Protein AF-A0A833UIY3-F1 (afdb_monomer_lite)

pLDDT: mean 95.91, std 3.54, range [70.12, 98.75]

Structure (mmCIF, N/CA/C/O backbone):
data_AF-A0A833UIY3-F1
#
_entry.id   AF-A0A833UIY3-F1
#
loop_
_atom_site.group_PDB
_atom_site.id
_atom_site.type_symbol
_atom_site.label_atom_id
_atom_site.label_alt_id
_atom_site.label_comp_id
_atom_site.label_asym_id
_atom_site.label_entity_id
_atom_site.label_seq_id
_atom_site.pdbx_PDB_ins_code
_atom_site.Cartn_x
_atom_site.Cartn_y
_atom_site.Cartn_z
_atom_site.occupancy
_atom_site.B_iso_or_equiv
_atom_site.auth_seq_id
_atom_site.auth_comp_id
_atom_site.auth_asym_id
_atom_site.auth_atom_id
_atom_site.pdbx_PDB_model_num
ATOM 1 N N . MET A 1 1 ? -4.191 -11.561 7.025 1.00 91.06 1 MET A N 1
ATOM 2 C CA . MET A 1 1 ? -4.479 -10.530 6.004 1.00 91.06 1 MET A CA 1
ATOM 3 C C . MET A 1 1 ? -5.676 -10.946 5.156 1.00 91.06 1 MET A C 1
ATOM 5 O O . MET A 1 1 ? -5.845 -12.140 4.931 1.00 91.06 1 MET A O 1
ATOM 9 N N . LYS A 1 2 ? -6.509 -10.002 4.703 1.00 97.31 2 LYS A N 1
ATOM 10 C CA . LYS A 1 2 ? -7.604 -10.217 3.739 1.00 97.31 2 LYS A CA 1
ATOM 11 C C . LYS A 1 2 ? -7.572 -9.146 2.652 1.00 97.31 2 LYS A C 1
ATOM 13 O O . LYS A 1 2 ? -7.534 -7.961 2.983 1.00 97.31 2 LYS A O 1
ATOM 18 N N . LEU A 1 3 ? -7.659 -9.564 1.390 1.00 98.19 3 LEU A N 1
ATOM 19 C CA . LEU A 1 3 ? -7.772 -8.663 0.243 1.00 98.19 3 LEU A CA 1
ATOM 20 C C . LEU A 1 3 ? -9.037 -7.800 0.367 1.00 98.19 3 LEU A C 1
ATOM 22 O O . LEU A 1 3 ? -10.105 -8.311 0.710 1.00 98.19 3 LEU A O 1
ATOM 26 N N . GLN A 1 4 ? -8.899 -6.500 0.129 1.00 98.44 4 GLN A N 1
ATOM 27 C CA . GLN A 1 4 ? -9.978 -5.508 0.192 1.00 98.44 4 GLN A CA 1
ATOM 28 C C . GLN A 1 4 ? -10.255 -4.839 -1.151 1.00 98.44 4 GLN A C 1
ATOM 30 O O . GLN A 1 4 ? -11.378 -4.392 -1.387 1.00 98.44 4 GLN A O 1
ATOM 35 N N . TYR A 1 5 ? -9.231 -4.719 -1.991 1.00 98.69 5 TYR A N 1
ATOM 36 C CA . TYR A 1 5 ? -9.298 -4.073 -3.293 1.00 98.69 5 TYR A CA 1
ATOM 37 C C . TYR A 1 5 ? -8.147 -4.576 -4.161 1.00 98.69 5 TYR A C 1
ATOM 39 O O . TYR A 1 5 ? -7.042 -4.771 -3.655 1.00 98.69 5 TYR A O 1
ATOM 47 N N . GLU A 1 6 ? -8.395 -4.763 -5.451 1.00 98.56 6 GLU A N 1
ATOM 48 C CA . GLU A 1 6 ? -7.360 -5.096 -6.423 1.00 98.56 6 GLU A CA 1
ATOM 49 C C . GLU A 1 6 ? -7.636 -4.434 -7.772 1.00 98.56 6 GLU A C 1
ATOM 51 O O . GLU A 1 6 ? -8.788 -4.235 -8.168 1.00 98.56 6 GLU A O 1
ATOM 56 N N . ASN A 1 7 ? -6.557 -4.105 -8.472 1.00 98.38 7 ASN A N 1
ATOM 57 C CA . ASN A 1 7 ? -6.539 -3.802 -9.894 1.00 98.38 7 ASN A CA 1
ATOM 58 C C . ASN A 1 7 ? -5.162 -4.187 -10.470 1.00 98.38 7 ASN A C 1
ATOM 60 O O . ASN A 1 7 ? -4.365 -4.851 -9.814 1.00 98.38 7 ASN A O 1
ATOM 64 N N . VAL A 1 8 ? -4.874 -3.771 -11.704 1.00 97.75 8 VAL A N 1
ATOM 65 C CA . VAL A 1 8 ? -3.608 -4.102 -12.382 1.00 97.75 8 VAL A CA 1
ATOM 66 C C . VAL A 1 8 ? -2.362 -3.464 -11.749 1.00 97.75 8 VAL A C 1
ATOM 68 O O . VAL A 1 8 ? -1.258 -3.926 -12.011 1.00 97.75 8 VAL A O 1
ATOM 71 N N . TYR A 1 9 ? -2.520 -2.414 -10.941 1.00 98.25 9 TYR A N 1
ATOM 72 C CA . TYR A 1 9 ? -1.421 -1.677 -10.314 1.00 98.25 9 TYR A CA 1
ATOM 73 C C . TYR A 1 9 ? -1.242 -2.023 -8.839 1.00 98.25 9 TYR A C 1
ATOM 75 O O . TYR A 1 9 ? -0.117 -1.991 -8.354 1.00 98.25 9 TYR A O 1
ATOM 83 N N . VAL A 1 10 ? -2.318 -2.336 -8.113 1.00 98.50 10 VAL A N 1
ATOM 84 C CA . VAL A 1 10 ? -2.263 -2.546 -6.661 1.00 98.50 10 VAL A CA 1
ATOM 85 C C . VAL A 1 10 ? -3.151 -3.700 -6.199 1.00 98.50 10 VAL A C 1
ATOM 87 O O . VAL A 1 10 ? -4.267 -3.880 -6.685 1.00 98.50 10 VAL A O 1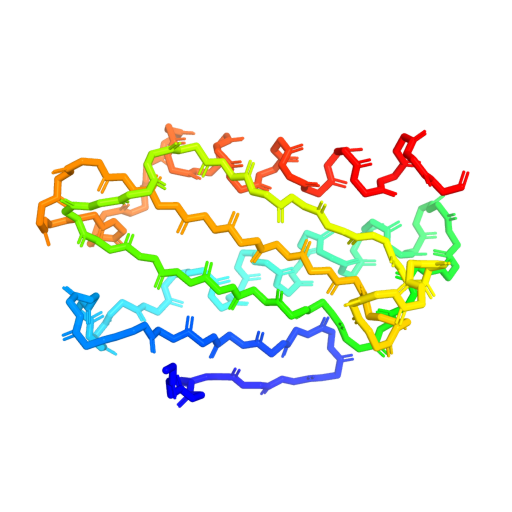
ATOM 90 N N . CYS A 1 11 ? -2.690 -4.412 -5.174 1.00 98.62 11 CYS A N 1
ATOM 91 C CA . CYS A 1 11 ? -3.477 -5.328 -4.354 1.00 98.62 11 CYS A CA 1
ATOM 92 C C . CYS A 1 11 ? -3.426 -4.840 -2.900 1.00 98.62 11 CYS A C 1
ATOM 94 O O . CYS A 1 11 ? -2.353 -4.778 -2.302 1.00 98.62 11 CYS A O 1
ATOM 96 N N . ILE A 1 12 ? -4.576 -4.488 -2.323 1.00 98.75 12 ILE A N 1
ATOM 97 C CA . ILE A 1 12 ? -4.672 -3.904 -0.979 1.00 98.75 12 ILE A CA 1
ATOM 98 C C . ILE A 1 12 ? -5.241 -4.921 0.004 1.00 98.75 12 ILE A C 1
ATOM 100 O O . ILE A 1 12 ? -6.357 -5.420 -0.163 1.00 98.75 12 ILE A O 1
ATOM 104 N N . TYR A 1 13 ? -4.494 -5.179 1.072 1.00 98.62 13 TYR A N 1
ATOM 105 C CA . TYR A 1 13 ? -4.805 -6.134 2.121 1.00 98.62 13 TYR A CA 1
ATOM 106 C C . TYR A 1 13 ? -4.895 -5.443 3.469 1.00 98.62 13 TYR A C 1
ATOM 108 O O . TYR A 1 13 ? -3.989 -4.725 3.879 1.00 98.62 13 TYR A O 1
ATOM 116 N N . PHE A 1 14 ? -5.954 -5.748 4.206 1.00 98.56 14 PHE A N 1
ATOM 117 C CA . PHE A 1 14 ? -6.114 -5.328 5.594 1.00 98.56 14 PHE A CA 1
ATOM 118 C C . PHE A 1 14 ? -5.965 -6.536 6.509 1.00 98.56 14 PHE A C 1
ATOM 120 O O . PHE A 1 14 ? -6.384 -7.652 6.170 1.00 98.56 14 PHE A O 1
ATOM 127 N N . ASP A 1 15 ? -5.359 -6.345 7.673 1.00 97.44 15 ASP A N 1
ATOM 128 C CA . ASP A 1 15 ? -5.516 -7.314 8.748 1.00 97.44 15 ASP A CA 1
ATOM 129 C C . ASP A 1 15 ? -6.900 -7.195 9.418 1.00 97.44 15 ASP A C 1
ATOM 131 O O . ASP A 1 15 ? -7.818 -6.561 8.895 1.00 97.44 15 ASP A O 1
ATOM 135 N N . SER A 1 16 ? -7.100 -7.898 10.534 1.00 97.69 16 SER A N 1
ATOM 136 C CA . SER A 1 16 ? -8.376 -7.882 11.255 1.00 97.69 16 SER A CA 1
ATOM 137 C C . SER A 1 16 ? -8.679 -6.567 11.969 1.00 97.69 16 SER A C 1
ATOM 139 O O . SER A 1 16 ? -9.841 -6.350 12.305 1.00 97.69 16 SER A O 1
ATOM 141 N N . ASP A 1 17 ? -7.665 -5.738 12.217 1.00 98.06 17 ASP A N 1
ATOM 142 C CA . ASP A 1 17 ? -7.756 -4.569 13.089 1.00 98.06 17 ASP A CA 1
ATOM 143 C C . ASP A 1 17 ? -8.025 -3.283 12.296 1.00 98.06 17 ASP A C 1
ATOM 145 O O . ASP A 1 17 ? -8.498 -2.301 12.864 1.00 98.06 17 ASP A O 1
ATOM 149 N N . VAL A 1 18 ? -7.791 -3.284 10.978 1.00 98.31 18 VAL A N 1
ATOM 150 C CA . VAL A 1 18 ? -8.131 -2.156 10.098 1.00 98.31 18 VAL A CA 1
ATOM 151 C C . VAL A 1 18 ? -9.629 -2.132 9.768 1.00 98.31 18 VAL A C 1
ATOM 153 O O . VAL A 1 18 ? -10.239 -3.141 9.394 1.00 98.31 18 VAL A O 1
ATOM 156 N N . ASN A 1 19 ? -10.227 -0.940 9.830 1.00 97.81 19 ASN A N 1
ATOM 157 C CA . ASN A 1 19 ? -11.606 -0.704 9.417 1.00 97.81 19 ASN A CA 1
ATOM 158 C C . ASN A 1 19 ? -11.795 -0.971 7.906 1.00 97.81 19 ASN A C 1
ATOM 160 O O . ASN A 1 19 ? -11.286 -0.251 7.051 1.00 97.81 19 ASN A O 1
ATOM 164 N N . LYS A 1 20 ? -12.595 -1.985 7.557 1.00 97.19 20 LYS A N 1
ATOM 165 C CA . LYS A 1 20 ? -12.830 -2.422 6.162 1.00 97.19 20 LYS A CA 1
ATOM 166 C C . LYS A 1 20 ? -13.582 -1.408 5.292 1.00 97.19 20 LYS A C 1
ATOM 168 O O . LYS A 1 20 ? -13.617 -1.564 4.067 1.00 97.19 20 LYS A O 1
ATOM 173 N N . ASN A 1 21 ? -14.183 -0.387 5.906 1.00 97.81 21 ASN A N 1
ATOM 174 C CA . ASN A 1 21 ? -14.835 0.712 5.196 1.00 97.81 21 ASN A CA 1
ATOM 175 C C . ASN A 1 21 ? -13.838 1.760 4.683 1.00 97.81 21 ASN A C 1
ATOM 177 O O . ASN A 1 21 ? -14.228 2.617 3.897 1.00 97.81 21 ASN A O 1
ATOM 181 N N . VAL A 1 22 ? -12.560 1.686 5.071 1.00 98.12 22 VAL A N 1
ATOM 182 C CA . VAL A 1 22 ? -11.502 2.527 4.499 1.00 98.12 22 VAL A CA 1
ATOM 183 C C . VAL A 1 22 ? -11.328 2.191 3.016 1.00 98.12 22 VAL A C 1
ATOM 185 O O . VAL A 1 22 ? -11.128 1.029 2.655 1.00 98.12 22 VAL A O 1
ATOM 188 N N . LYS A 1 23 ? -11.434 3.212 2.151 1.00 98.31 23 LYS A N 1
ATOM 189 C CA . LYS A 1 23 ? -11.324 3.081 0.681 1.00 98.31 23 LYS A CA 1
ATOM 190 C C . LYS A 1 23 ? -10.410 4.104 0.012 1.00 98.31 23 LYS A C 1
ATOM 192 O O . LYS A 1 23 ? -10.008 3.869 -1.123 1.00 98.31 23 LYS A O 1
ATOM 197 N N . TRP A 1 24 ? -10.064 5.204 0.682 1.00 98.38 24 TRP A N 1
ATOM 198 C CA . TRP A 1 24 ? -9.219 6.245 0.089 1.00 98.38 24 TRP A CA 1
ATOM 199 C C . TRP A 1 24 ? -7.844 5.736 -0.401 1.00 98.38 24 TRP A C 1
ATOM 201 O O . TRP A 1 24 ? -7.413 6.207 -1.457 1.00 98.38 24 TRP A O 1
ATOM 211 N N . PRO A 1 25 ? -7.185 4.727 0.228 1.00 98.25 25 PRO A N 1
ATOM 212 C CA . PRO A 1 25 ? -5.901 4.241 -0.274 1.00 98.25 25 PRO A CA 1
ATOM 213 C C . PRO A 1 25 ? -5.999 3.593 -1.657 1.00 98.25 25 PRO A C 1
ATOM 215 O O . PRO A 1 25 ? -4.998 3.538 -2.362 1.00 98.25 25 PRO A O 1
ATOM 218 N N . ASN A 1 26 ? -7.185 3.122 -2.065 1.00 98.44 26 ASN A N 1
ATOM 219 C CA . ASN A 1 26 ? -7.381 2.420 -3.332 1.00 98.44 26 ASN A CA 1
ATOM 220 C C . ASN A 1 26 ? -6.966 3.286 -4.521 1.00 98.44 26 ASN A C 1
ATOM 222 O O . ASN A 1 26 ? -6.095 2.893 -5.295 1.00 98.44 26 ASN A O 1
ATOM 226 N N . GLN A 1 27 ? -7.569 4.470 -4.651 1.00 98.38 27 GLN A N 1
ATOM 227 C CA . GLN A 1 27 ? -7.262 5.381 -5.752 1.00 98.38 27 GLN A CA 1
ATOM 228 C C . GLN A 1 27 ? -5.879 6.009 -5.560 1.00 98.38 27 GLN A C 1
ATOM 230 O O . GLN A 1 27 ? -5.080 6.027 -6.490 1.00 98.38 27 GLN A O 1
ATOM 235 N N . PHE A 1 28 ? -5.564 6.432 -4.331 1.00 98.56 28 PHE A N 1
ATOM 236 C CA . PHE A 1 28 ? -4.289 7.069 -4.014 1.00 98.56 28 PHE A CA 1
ATOM 237 C C . PHE A 1 28 ? -3.076 6.199 -4.377 1.00 98.56 28 PHE A C 1
ATOM 239 O O . PHE A 1 28 ? -2.160 6.670 -5.053 1.00 98.56 28 PHE A O 1
ATOM 246 N N . LEU A 1 29 ? -3.065 4.924 -3.971 1.00 98.44 29 LEU A N 1
ATOM 247 C CA . LEU A 1 29 ? -1.972 4.007 -4.296 1.00 98.44 29 LEU A CA 1
ATOM 248 C C . LEU A 1 29 ? -1.998 3.570 -5.759 1.00 98.44 29 LEU A C 1
ATOM 250 O O . LEU A 1 29 ? -0.930 3.399 -6.335 1.00 98.44 29 LEU A O 1
ATOM 254 N N . THR A 1 30 ? -3.177 3.436 -6.377 1.00 98.62 30 THR A N 1
ATOM 255 C CA . THR A 1 30 ? -3.277 3.154 -7.818 1.00 98.62 30 THR A CA 1
ATOM 256 C C . THR A 1 30 ? -2.570 4.234 -8.630 1.00 98.62 30 THR A C 1
ATOM 258 O O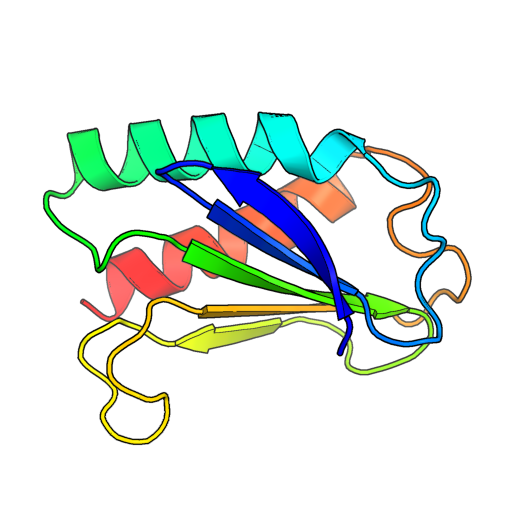 . THR A 1 30 ? -1.696 3.921 -9.436 1.00 98.62 30 THR A O 1
ATOM 261 N N . ASP A 1 31 ? -2.898 5.502 -8.378 1.00 98.44 31 ASP A N 1
ATOM 262 C CA . ASP A 1 31 ? -2.319 6.632 -9.103 1.00 98.44 31 ASP A CA 1
ATOM 263 C C . ASP A 1 31 ? -0.829 6.786 -8.796 1.00 98.44 31 ASP A C 1
ATOM 265 O O . ASP A 1 31 ? -0.017 6.966 -9.707 1.00 98.44 31 ASP A O 1
ATOM 269 N N . SER A 1 32 ? -0.454 6.654 -7.519 1.00 98.06 32 SER A N 1
ATOM 270 C CA . SER A 1 32 ? 0.940 6.767 -7.080 1.00 98.06 32 SER A CA 1
ATOM 271 C C . SER A 1 32 ? 1.816 5.676 -7.690 1.00 98.06 32 SER A C 1
ATOM 273 O O . SER A 1 32 ? 2.907 5.971 -8.180 1.00 98.06 32 SER A O 1
ATOM 275 N N . TRP A 1 33 ? 1.348 4.426 -7.697 1.00 97.94 33 TRP A N 1
ATOM 276 C CA . TRP A 1 33 ? 2.107 3.300 -8.229 1.00 97.94 33 TRP A CA 1
ATOM 277 C C . TRP A 1 33 ? 2.162 3.328 -9.755 1.00 97.94 33 TRP A C 1
ATOM 279 O O . TRP A 1 33 ? 3.237 3.175 -10.327 1.00 97.94 33 TRP A O 1
ATOM 289 N N . HIS A 1 34 ? 1.049 3.650 -10.423 1.00 97.94 34 HIS A N 1
ATOM 290 C CA . HIS A 1 34 ? 1.036 3.858 -11.871 1.00 97.94 34 HIS A CA 1
ATOM 291 C C . HIS A 1 34 ? 2.037 4.940 -12.299 1.00 97.94 34 HIS A C 1
ATOM 293 O O . HIS A 1 34 ? 2.845 4.725 -13.206 1.00 97.94 34 HIS A O 1
ATOM 299 N N . PHE A 1 35 ? 2.012 6.101 -11.634 1.00 97.88 35 PHE A N 1
ATOM 300 C CA . PHE A 1 35 ? 2.954 7.186 -11.902 1.00 97.88 35 PHE A CA 1
ATOM 301 C C . PHE A 1 35 ? 4.404 6.755 -11.656 1.00 97.88 35 PHE A C 1
ATOM 303 O O . PHE A 1 35 ? 5.287 7.043 -12.467 1.00 97.88 35 PHE A O 1
ATOM 310 N N . THR A 1 36 ? 4.639 6.041 -10.558 1.00 96.81 36 THR A N 1
ATOM 311 C CA . THR A 1 36 ? 5.957 5.550 -10.152 1.00 96.81 36 THR A CA 1
ATOM 312 C C . THR A 1 36 ? 6.526 4.553 -11.164 1.00 96.81 36 THR A C 1
ATOM 314 O O . THR A 1 36 ? 7.596 4.808 -11.719 1.00 96.81 36 THR A O 1
ATOM 317 N N . SER A 1 37 ? 5.790 3.494 -11.515 1.00 95.12 37 SER A N 1
ATOM 318 C CA . SER A 1 37 ? 6.208 2.515 -12.532 1.00 95.12 37 SER A CA 1
ATOM 319 C C . SER A 1 37 ? 6.410 3.164 -13.909 1.00 95.12 37 SER A C 1
ATOM 321 O O . SER A 1 37 ? 7.334 2.822 -14.646 1.00 95.12 37 SER A O 1
ATOM 323 N N . LYS A 1 38 ? 5.600 4.171 -14.265 1.00 97.12 38 LYS A N 1
ATOM 324 C CA . LYS A 1 38 ? 5.788 4.934 -15.509 1.00 97.12 38 LYS A CA 1
ATOM 325 C C . LYS A 1 38 ? 7.074 5.770 -15.504 1.00 97.12 38 LYS A C 1
ATOM 327 O O . LYS A 1 38 ? 7.701 5.916 -16.551 1.00 97.12 38 LYS A O 1
ATOM 332 N N . SER A 1 39 ? 7.447 6.332 -14.358 1.00 97.56 39 SER A N 1
ATOM 333 C CA . SER A 1 39 ? 8.574 7.268 -14.241 1.00 97.56 39 SER A CA 1
ATOM 334 C C . SER A 1 39 ? 9.918 6.564 -14.050 1.00 97.56 39 SER A C 1
ATOM 336 O O . SER A 1 39 ? 10.929 7.024 -14.573 1.00 97.56 39 SER A O 1
ATOM 338 N N . PHE A 1 40 ? 9.929 5.439 -13.331 1.00 95.81 40 PHE A N 1
ATOM 339 C CA . PHE A 1 40 ? 11.146 4.721 -12.929 1.00 95.81 40 PHE A CA 1
ATOM 340 C C . PHE A 1 40 ? 11.282 3.335 -13.590 1.00 95.81 40 PHE A C 1
ATOM 342 O O . PHE A 1 40 ? 12.200 2.567 -13.283 1.00 95.81 40 PHE A O 1
ATOM 349 N N . GLY A 1 41 ? 10.390 3.011 -14.530 1.00 94.19 41 GLY A N 1
ATOM 350 C CA . GLY A 1 41 ? 10.337 1.729 -15.230 1.00 94.19 41 GLY A CA 1
ATOM 351 C C . GLY A 1 41 ? 9.669 0.633 -14.401 1.00 94.19 41 GLY A C 1
ATOM 352 O O . GLY A 1 41 ? 9.094 0.892 -13.352 1.00 94.19 41 GLY A O 1
ATOM 353 N N . PHE A 1 42 ? 9.758 -0.616 -14.865 1.00 93.81 42 PHE A N 1
ATOM 354 C CA . PHE A 1 42 ? 9.116 -1.740 -14.180 1.00 93.81 42 PHE A CA 1
ATOM 355 C C . PHE A 1 42 ? 9.627 -1.894 -12.744 1.00 93.81 42 PHE A C 1
ATOM 357 O O . PHE A 1 42 ? 10.840 -1.896 -12.518 1.00 93.81 42 PHE A O 1
ATOM 364 N N . LEU A 1 43 ? 8.690 -2.020 -11.805 1.00 94.12 43 LEU A N 1
ATOM 365 C CA . LEU A 1 43 ? 8.940 -2.145 -10.371 1.00 94.12 43 LEU A CA 1
ATOM 366 C C . LEU A 1 43 ? 8.217 -3.356 -9.770 1.00 94.12 43 LEU A C 1
ATOM 368 O O . LEU A 1 43 ? 8.013 -3.385 -8.567 1.00 94.12 43 LEU A O 1
ATOM 372 N N . GLY A 1 44 ? 7.812 -4.351 -10.564 1.00 92.06 44 GLY A N 1
ATOM 373 C CA . GLY A 1 44 ? 7.100 -5.525 -10.048 1.00 92.06 44 GLY A CA 1
ATOM 374 C C . GLY A 1 44 ? 5.630 -5.260 -9.754 1.00 92.06 44 GLY A C 1
ATOM 375 O O . GLY A 1 44 ? 5.229 -5.220 -8.595 1.00 92.06 44 GLY A O 1
ATOM 376 N N . ASP A 1 45 ? 4.837 -5.083 -10.809 1.00 91.12 45 ASP A N 1
ATOM 377 C CA . ASP A 1 45 ? 3.391 -4.888 -10.691 1.00 91.12 45 ASP A CA 1
ATOM 378 C C . ASP A 1 45 ? 2.658 -6.218 -10.399 1.00 91.12 45 ASP A C 1
ATOM 380 O O . ASP A 1 45 ? 3.004 -7.248 -10.993 1.00 91.12 45 ASP A O 1
ATOM 384 N N . PRO A 1 46 ? 1.613 -6.214 -9.545 1.00 97.12 46 PRO A N 1
ATOM 385 C CA . PRO A 1 46 ? 1.098 -5.069 -8.787 1.00 97.12 46 PRO A CA 1
ATOM 386 C C . PRO A 1 46 ? 1.888 -4.800 -7.490 1.00 97.12 46 PRO A C 1
ATOM 388 O O . PRO A 1 46 ? 2.538 -5.694 -6.952 1.00 97.12 46 PRO A O 1
ATOM 391 N N . LEU A 1 47 ? 1.747 -3.594 -6.930 1.00 98.19 47 LEU A N 1
ATOM 392 C CA . LEU A 1 47 ? 2.148 -3.299 -5.551 1.00 98.19 47 LEU A CA 1
ATOM 393 C C . LEU A 1 47 ? 1.221 -4.010 -4.559 1.00 98.19 47 LEU A C 1
ATOM 395 O O . LEU A 1 47 ? 0.008 -3.792 -4.559 1.00 98.19 47 LEU A O 1
ATOM 399 N N . TYR A 1 48 ? 1.799 -4.786 -3.650 1.00 98.44 48 TYR A N 1
ATOM 400 C CA . TYR A 1 48 ? 1.084 -5.435 -2.555 1.00 98.44 48 TYR A CA 1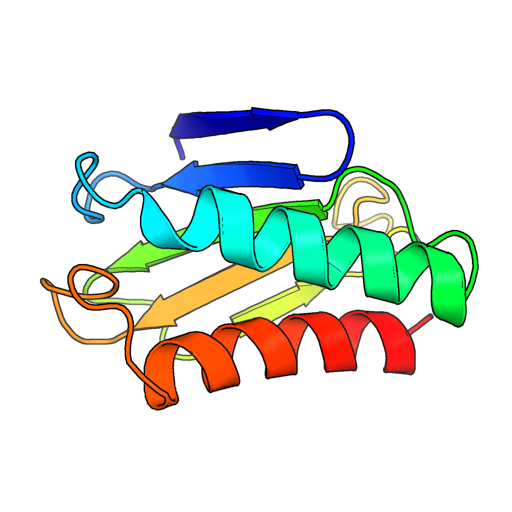
ATOM 401 C C . TYR A 1 48 ? 1.111 -4.527 -1.327 1.00 98.44 48 TYR A C 1
ATOM 403 O O . TYR A 1 48 ? 2.104 -4.473 -0.608 1.00 98.44 48 TYR A O 1
ATOM 411 N N . ALA A 1 49 ? 0.020 -3.802 -1.088 1.00 98.25 49 ALA A N 1
ATOM 412 C CA . ALA A 1 49 ? -0.105 -2.895 0.044 1.00 98.25 49 ALA A CA 1
ATOM 413 C C . ALA A 1 49 ? -0.847 -3.568 1.208 1.00 98.25 49 ALA A C 1
ATOM 415 O O . ALA A 1 49 ? -1.998 -3.982 1.080 1.00 98.25 49 ALA A O 1
ATOM 416 N N . ILE A 1 50 ? -0.188 -3.672 2.351 1.00 98.31 50 ILE A N 1
ATOM 417 C CA . ILE A 1 50 ? -0.605 -4.361 3.568 1.00 98.31 50 ILE A CA 1
ATOM 418 C C . ILE A 1 50 ? -0.758 -3.299 4.656 1.00 98.31 50 ILE A C 1
ATOM 420 O O . ILE A 1 50 ? 0.161 -2.528 4.917 1.00 98.31 50 ILE A O 1
ATOM 424 N N . PHE A 1 51 ? -1.938 -3.246 5.273 1.00 98.44 51 PHE A N 1
ATOM 425 C CA . PHE A 1 51 ? -2.263 -2.255 6.294 1.00 98.44 51 PHE A CA 1
ATOM 426 C C . PHE A 1 51 ? -2.542 -2.895 7.654 1.00 98.44 51 PHE A C 1
ATOM 428 O O . PHE A 1 51 ? -3.267 -3.895 7.755 1.00 98.44 51 PHE A O 1
ATOM 435 N N . HIS A 1 52 ? -2.048 -2.221 8.693 1.00 97.94 52 HIS A N 1
ATOM 436 C CA . HIS A 1 52 ? -2.239 -2.547 10.104 1.00 97.94 52 HIS A CA 1
ATOM 437 C C . HIS A 1 52 ? -2.790 -1.352 10.895 1.00 97.94 52 HIS A C 1
ATOM 439 O O . HIS A 1 52 ? -2.451 -0.199 10.618 1.00 97.94 52 HIS A O 1
ATOM 445 N N . ALA A 1 53 ? -3.609 -1.615 11.916 1.00 97.69 53 ALA A N 1
ATOM 446 C CA . ALA A 1 53 ? -4.089 -0.603 12.861 1.00 97.69 53 ALA A CA 1
ATOM 447 C C . ALA A 1 53 ? -3.798 -1.026 14.307 1.00 97.69 53 ALA A C 1
ATOM 449 O O . ALA A 1 53 ? -3.928 -2.193 14.669 1.00 97.69 53 ALA A O 1
ATOM 450 N N . GLY A 1 54 ? -3.395 -0.074 15.146 1.00 97.56 54 GLY A N 1
ATOM 451 C CA . GLY A 1 54 ? -3.058 -0.313 16.550 1.00 97.56 54 GLY A CA 1
ATOM 452 C C . GLY A 1 54 ? -1.702 -0.986 16.796 1.00 97.56 54 GLY A C 1
ATOM 453 O O . GLY A 1 54 ? -1.407 -1.321 17.942 1.00 97.56 54 GLY A O 1
ATOM 454 N N . LYS A 1 55 ? -0.892 -1.220 15.753 1.00 95.44 55 LYS A N 1
ATOM 455 C CA . LYS A 1 55 ? 0.362 -1.996 15.809 1.00 95.44 55 LYS A CA 1
ATOM 456 C C . LYS A 1 55 ? 1.254 -1.742 14.587 1.00 95.44 55 LYS A C 1
ATOM 458 O O . LYS A 1 55 ? 0.833 -1.075 13.647 1.00 95.44 55 LYS A O 1
ATOM 463 N N . HIS A 1 56 ? 2.472 -2.287 14.637 1.00 92.88 56 HIS A N 1
ATOM 464 C CA . HIS A 1 56 ? 3.485 -2.230 13.571 1.00 92.88 56 HIS A CA 1
ATOM 465 C C . HIS A 1 56 ? 3.697 -0.810 13.004 1.00 92.88 56 HIS A C 1
ATOM 467 O O . HIS A 1 56 ? 3.491 -0.592 11.814 1.00 92.88 56 HIS A O 1
ATOM 473 N N . PRO A 1 57 ? 4.040 0.194 13.840 1.00 90.69 57 PRO A N 1
ATOM 474 C CA . PRO A 1 57 ? 4.180 1.563 13.361 1.00 90.69 57 PRO A CA 1
ATOM 475 C C . PRO A 1 57 ? 5.317 1.704 12.348 1.00 90.69 57 PRO A C 1
ATOM 477 O O . PRO A 1 57 ? 6.416 1.199 12.573 1.00 90.69 57 PRO A O 1
ATOM 480 N N . GLY A 1 58 ? 5.071 2.474 11.290 1.00 88.31 58 GLY A N 1
ATOM 481 C CA . GLY A 1 58 ? 6.038 2.706 10.220 1.00 88.31 58 GLY A CA 1
ATOM 482 C C . GLY A 1 58 ? 5.720 1.844 9.008 1.00 88.31 58 GLY A C 1
ATOM 483 O O . GLY A 1 58 ? 4.546 1.663 8.684 1.00 88.31 58 GLY A O 1
ATOM 484 N N . GLY A 1 59 ? 6.757 1.338 8.345 1.00 90.31 59 GLY A N 1
ATOM 485 C CA . GLY A 1 59 ? 6.575 0.381 7.269 1.00 90.31 59 GLY A CA 1
ATOM 486 C C . GLY A 1 59 ? 7.795 -0.488 7.000 1.00 90.31 59 GLY A C 1
ATOM 487 O O . GLY A 1 59 ? 8.914 -0.137 7.375 1.00 90.31 59 GLY A O 1
ATOM 488 N N . GLU A 1 60 ? 7.534 -1.634 6.383 1.00 93.69 60 GLU A N 1
ATOM 489 C CA . GLU A 1 60 ? 8.509 -2.650 5.991 1.00 93.69 60 GLU A CA 1
ATOM 490 C C . GLU A 1 60 ? 8.378 -2.887 4.476 1.00 93.69 60 GLU A C 1
ATOM 492 O O . GLU A 1 60 ? 7.675 -3.804 4.038 1.00 93.69 60 GLU A O 1
ATOM 497 N N . PRO A 1 61 ? 8.977 -2.012 3.649 1.00 95.06 61 PRO A N 1
ATOM 498 C CA . PRO A 1 61 ? 8.875 -2.122 2.207 1.00 95.06 61 PRO A CA 1
ATOM 499 C C . PRO A 1 61 ? 9.764 -3.260 1.699 1.00 95.06 61 PRO A C 1
ATOM 501 O O . PRO A 1 61 ? 10.813 -3.551 2.275 1.00 95.06 61 PRO A O 1
ATOM 504 N N . ALA A 1 62 ? 9.374 -3.864 0.583 1.00 96.12 62 ALA A N 1
ATOM 505 C CA . ALA A 1 62 ? 10.212 -4.804 -0.151 1.00 96.12 62 ALA A CA 1
ATOM 506 C C . ALA A 1 62 ? 10.114 -4.546 -1.649 1.00 96.12 62 ALA A C 1
ATOM 508 O O . ALA A 1 62 ? 9.083 -4.077 -2.139 1.00 96.12 62 ALA A O 1
ATOM 509 N N . THR A 1 63 ? 11.184 -4.857 -2.371 1.00 96.44 63 THR A N 1
ATOM 510 C CA . THR A 1 63 ? 11.214 -4.743 -3.827 1.00 96.44 63 THR A CA 1
ATOM 511 C C . THR A 1 63 ? 10.941 -6.098 -4.463 1.00 96.44 63 THR A C 1
ATOM 513 O O . THR A 1 63 ? 11.173 -7.149 -3.870 1.00 96.44 63 THR A O 1
ATOM 516 N N . TYR A 1 64 ? 10.513 -6.087 -5.721 1.00 96.00 64 TYR A N 1
ATOM 517 C CA . TYR A 1 64 ? 10.326 -7.300 -6.520 1.00 96.00 64 TYR A CA 1
ATOM 518 C C . TYR A 1 64 ? 11.605 -8.120 -6.776 1.00 96.00 64 TYR A C 1
ATOM 520 O O . TYR A 1 64 ? 11.537 -9.168 -7.410 1.00 96.00 64 TYR A O 1
ATOM 528 N N . LEU A 1 65 ? 12.762 -7.640 -6.316 1.00 95.31 65 LEU A N 1
ATOM 529 C CA . LEU A 1 65 ? 14.038 -8.353 -6.351 1.00 95.31 65 LEU A CA 1
ATOM 530 C C . LEU A 1 65 ? 14.295 -9.159 -5.069 1.00 95.31 65 LEU A C 1
ATOM 532 O O . LEU A 1 65 ? 15.269 -9.904 -5.002 1.00 95.31 65 LEU A O 1
ATOM 536 N N . ASP A 1 66 ? 13.456 -8.988 -4.045 1.00 93.69 66 ASP A N 1
ATOM 537 C CA . ASP A 1 66 ? 13.577 -9.701 -2.781 1.00 93.69 66 ASP A CA 1
ATOM 538 C C . ASP A 1 66 ? 12.911 -11.084 -2.868 1.00 93.69 66 ASP A C 1
ATOM 540 O O . ASP A 1 66 ? 11.685 -11.237 -2.780 1.00 93.69 66 ASP A O 1
ATOM 544 N N . GLU A 1 67 ? 13.743 -12.117 -3.005 1.00 93.12 67 GLU A N 1
ATOM 545 C CA . GLU A 1 67 ? 13.313 -13.518 -3.040 1.00 93.12 67 GLU A CA 1
ATOM 546 C C . GLU A 1 67 ? 12.626 -13.958 -1.738 1.00 93.12 67 GLU A C 1
ATOM 548 O O . GLU A 1 67 ? 11.742 -14.816 -1.772 1.00 93.12 67 GLU A O 1
ATOM 553 N N . LEU A 1 68 ? 12.971 -13.354 -0.592 1.00 90.94 68 LEU A N 1
ATOM 554 C CA . LEU A 1 68 ? 12.332 -13.654 0.696 1.00 90.94 68 LEU A CA 1
ATOM 555 C C . LEU A 1 68 ? 10.908 -13.085 0.782 1.00 90.94 68 LEU A C 1
ATOM 557 O O . LEU A 1 68 ? 10.158 -13.432 1.697 1.00 90.94 68 LEU A O 1
ATOM 561 N N . LYS A 1 69 ? 10.531 -12.222 -0.167 1.00 89.44 69 LYS A N 1
ATOM 562 C CA . LYS A 1 69 ? 9.217 -11.574 -0.275 1.00 89.44 69 LYS A CA 1
ATOM 563 C C . LYS A 1 69 ? 8.484 -12.000 -1.549 1.00 89.44 69 LYS A C 1
ATOM 565 O O . LYS A 1 69 ? 7.662 -11.257 -2.085 1.00 89.44 69 LYS A O 1
ATOM 570 N N . ASP A 1 70 ? 8.763 -13.218 -2.019 1.00 93.62 70 ASP A N 1
ATOM 571 C CA . ASP A 1 70 ? 8.179 -13.828 -3.219 1.00 93.62 70 ASP A CA 1
ATOM 572 C C . ASP A 1 70 ? 8.408 -13.013 -4.507 1.00 93.62 70 ASP A C 1
ATOM 574 O O . ASP A 1 70 ? 7.600 -13.096 -5.436 1.00 93.62 70 ASP A O 1
ATOM 578 N N . ASN A 1 71 ? 9.482 -12.216 -4.578 1.00 94.69 71 ASN A N 1
ATOM 579 C CA . ASN A 1 71 ? 9.763 -11.319 -5.703 1.00 94.69 71 ASN A CA 1
ATOM 580 C C . ASN A 1 71 ? 8.605 -10.343 -5.990 1.00 94.69 71 ASN A C 1
ATOM 582 O O . ASN A 1 71 ? 8.245 -10.089 -7.144 1.00 94.69 71 ASN A O 1
ATOM 586 N N . ARG A 1 72 ? 7.989 -9.799 -4.932 1.00 95.88 72 ARG A N 1
ATOM 587 C CA . ARG A 1 72 ? 6.899 -8.815 -5.018 1.00 95.88 72 ARG A CA 1
ATOM 588 C C . ARG A 1 72 ? 7.341 -7.461 -4.494 1.00 95.88 72 ARG A C 1
ATOM 590 O O . ARG A 1 72 ? 8.032 -7.378 -3.484 1.00 95.88 72 ARG A O 1
ATOM 597 N N . SER A 1 73 ? 6.841 -6.397 -5.114 1.00 97.69 73 SER A N 1
ATOM 598 C CA . SER A 1 73 ? 6.894 -5.082 -4.485 1.00 97.69 73 SER A CA 1
ATOM 599 C C . SER A 1 73 ? 5.829 -4.989 -3.406 1.00 97.69 73 SER A C 1
ATOM 601 O O . SER A 1 73 ? 4.638 -5.171 -3.671 1.00 97.69 73 SER A O 1
ATOM 603 N N . VAL A 1 74 ? 6.269 -4.737 -2.177 1.00 97.44 74 VAL A N 1
ATOM 604 C CA . VAL A 1 74 ? 5.427 -4.749 -0.982 1.00 97.44 74 VAL A CA 1
ATOM 605 C C . VAL A 1 74 ? 5.538 -3.411 -0.277 1.00 97.44 74 VAL A C 1
ATOM 607 O O . VAL A 1 74 ? 6.630 -2.919 -0.009 1.00 97.44 74 VAL A O 1
ATOM 610 N N . LEU A 1 75 ? 4.384 -2.855 0.064 1.00 96.75 75 LEU A N 1
ATOM 611 C CA . LEU A 1 75 ? 4.235 -1.811 1.060 1.00 96.75 75 LEU A CA 1
ATOM 612 C C . LEU A 1 75 ? 3.559 -2.464 2.259 1.00 96.75 75 LEU A C 1
ATOM 614 O O . LEU A 1 75 ? 2.378 -2.769 2.188 1.00 96.75 75 LEU A O 1
ATOM 618 N N . ASP A 1 76 ? 4.276 -2.679 3.352 1.00 96.69 76 ASP A N 1
ATOM 619 C CA . ASP A 1 76 ? 3.688 -3.104 4.625 1.00 96.69 76 ASP A CA 1
ATOM 620 C C . ASP A 1 76 ? 3.712 -1.909 5.574 1.00 96.69 76 ASP A C 1
ATOM 622 O O . ASP A 1 76 ? 4.760 -1.286 5.735 1.00 96.69 76 ASP A O 1
ATOM 626 N N . SER A 1 77 ? 2.568 -1.472 6.102 1.00 97.06 77 SER A N 1
ATOM 627 C CA . SER A 1 77 ? 2.500 -0.265 6.930 1.00 97.06 77 SER A CA 1
ATOM 628 C C . SER A 1 77 ? 1.449 -0.327 8.025 1.00 97.06 77 SER A C 1
ATOM 630 O O . SER A 1 77 ? 0.323 -0.794 7.843 1.00 97.06 77 SER A O 1
ATOM 632 N N . GLY A 1 78 ? 1.798 0.250 9.172 1.00 96.56 78 GLY A N 1
ATOM 633 C CA . GLY A 1 78 ? 0.920 0.347 10.329 1.00 96.56 78 GLY A CA 1
ATOM 634 C C . GLY A 1 78 ? 1.045 1.667 11.076 1.00 96.56 78 GLY A C 1
ATOM 635 O O . GLY A 1 78 ? 2.006 2.427 10.934 1.00 96.56 78 GLY A O 1
ATOM 636 N N . MET A 1 79 ? 0.043 1.946 11.909 1.00 95.56 79 MET A N 1
ATOM 637 C CA . MET A 1 79 ? 0.041 3.069 12.848 1.00 95.56 79 MET A CA 1
ATOM 638 C C . MET A 1 79 ? -0.421 2.593 14.228 1.00 95.56 79 MET A C 1
ATOM 640 O O . MET A 1 79 ? -1.243 1.685 14.343 1.00 95.56 79 MET A O 1
ATOM 644 N N . LEU A 1 80 ? 0.053 3.250 15.294 1.00 95.94 80 LEU A N 1
ATOM 645 C CA . LEU A 1 80 ? -0.319 2.911 16.680 1.00 95.94 80 LEU A CA 1
ATOM 646 C C . LEU A 1 80 ? -1.790 3.197 17.020 1.00 95.94 80 LEU A C 1
ATOM 648 O O . LEU A 1 80 ? -2.299 2.693 18.018 1.00 95.94 80 LEU A O 1
ATOM 652 N N . SER A 1 81 ? -2.482 4.009 16.220 1.00 95.94 81 SER A N 1
ATOM 653 C CA . SER A 1 81 ? -3.906 4.283 16.420 1.00 95.94 81 SER A CA 1
ATOM 654 C C . SER A 1 81 ? -4.753 3.092 15.977 1.00 95.94 81 SER A C 1
ATOM 656 O O . SER A 1 81 ? -4.537 2.546 14.899 1.00 95.94 81 SER A O 1
ATOM 658 N N . LYS A 1 82 ? -5.770 2.726 16.763 1.00 96.69 82 LYS A N 1
ATOM 659 C CA . LYS A 1 82 ? -6.794 1.757 16.330 1.00 96.69 82 LYS A CA 1
ATOM 660 C C . LYS A 1 82 ? -7.699 2.310 15.225 1.00 96.69 82 LYS A C 1
ATOM 662 O O . LYS A 1 82 ? -8.247 1.533 14.459 1.00 96.69 82 LYS A O 1
ATOM 667 N N . ASN A 1 83 ? -7.785 3.634 15.110 1.00 96.56 83 ASN A N 1
ATOM 668 C CA . ASN A 1 83 ? -8.527 4.327 14.054 1.00 96.56 83 ASN A CA 1
ATOM 669 C C . ASN A 1 83 ? -7.592 4.715 12.895 1.00 96.56 83 ASN A C 1
ATOM 671 O O . ASN A 1 83 ? -7.811 5.718 12.215 1.00 96.56 83 ASN A O 1
ATOM 675 N N . ALA A 1 84 ? -6.479 3.992 12.723 1.00 95.94 84 ALA A N 1
ATOM 676 C CA . ALA A 1 84 ? -5.554 4.234 11.626 1.00 95.94 84 ALA A CA 1
ATOM 677 C C . ALA A 1 84 ? -6.289 4.173 10.282 1.00 95.94 84 ALA A C 1
ATOM 679 O O . ALA A 1 84 ? -7.183 3.347 10.092 1.00 95.94 84 ALA A O 1
ATOM 680 N N . TRP A 1 85 ? -5.871 5.030 9.349 1.00 96.94 85 TRP A N 1
ATOM 681 C CA . TRP A 1 85 ? -6.361 5.069 7.966 1.00 96.94 85 TRP A CA 1
ATOM 682 C C . TRP A 1 85 ? -7.826 5.493 7.786 1.00 96.94 85 TRP A C 1
ATOM 684 O O . TRP A 1 85 ? -8.267 5.609 6.647 1.00 96.94 85 TRP A O 1
ATOM 694 N N . GLU A 1 86 ? -8.589 5.760 8.851 1.00 97.88 86 GLU A N 1
ATOM 695 C CA . GLU A 1 86 ? -9.993 6.192 8.727 1.00 97.88 86 GLU A CA 1
ATOM 696 C C . GLU A 1 86 ? -10.142 7.570 8.077 1.00 97.88 86 GLU A C 1
ATOM 698 O O . GLU A 1 86 ? -11.145 7.837 7.416 1.00 97.88 86 GLU A O 1
ATOM 703 N N . VAL A 1 87 ? -9.125 8.417 8.227 1.00 95.81 87 VAL A N 1
ATOM 704 C CA . VAL A 1 87 ? -9.038 9.729 7.593 1.00 95.81 87 VAL A CA 1
ATOM 705 C C . VAL A 1 87 ? -7.877 9.721 6.609 1.00 95.81 87 VAL A C 1
ATOM 707 O O . VAL A 1 87 ? -6.779 9.260 6.920 1.00 95.81 87 VAL A O 1
ATOM 710 N N . GLU A 1 88 ? -8.137 10.237 5.413 1.00 96.00 88 GLU A N 1
ATOM 711 C CA . GLU A 1 88 ? -7.085 10.613 4.482 1.00 96.00 88 GLU A CA 1
ATOM 712 C C . GLU A 1 88 ? -6.502 11.956 4.926 1.00 96.00 88 GLU A C 1
ATOM 714 O O . GLU A 1 88 ? -7.099 13.008 4.699 1.00 96.00 88 GLU A O 1
ATOM 719 N N . ASP A 1 89 ? -5.349 11.915 5.587 1.00 94.94 89 ASP A N 1
ATOM 720 C CA . ASP A 1 89 ? -4.591 13.103 5.965 1.00 94.94 89 ASP A CA 1
ATOM 721 C C . ASP A 1 89 ? -3.167 13.070 5.390 1.00 94.94 89 ASP A C 1
ATOM 723 O O . ASP A 1 89 ? -2.699 12.060 4.848 1.00 94.94 89 ASP A O 1
ATOM 727 N N . ASP A 1 90 ? -2.472 14.203 5.486 1.00 95.56 90 ASP A N 1
ATOM 728 C CA . ASP A 1 90 ? -1.117 14.345 4.955 1.00 95.56 90 ASP A CA 1
ATOM 729 C C . ASP A 1 90 ? -0.138 13.367 5.608 1.00 95.56 90 ASP A C 1
ATOM 731 O O . ASP A 1 90 ? 0.748 12.840 4.939 1.00 95.56 90 ASP A O 1
ATOM 735 N N . ASN A 1 91 ? -0.307 13.066 6.897 1.00 92.06 91 ASN A N 1
ATOM 736 C CA . ASN A 1 91 ? 0.569 12.136 7.595 1.00 92.06 91 ASN A CA 1
ATOM 737 C C . ASN A 1 91 ? 0.391 10.704 7.063 1.00 92.06 91 ASN A C 1
ATOM 739 O O . ASN A 1 91 ? 1.380 10.028 6.781 1.00 92.06 91 ASN A O 1
ATOM 743 N N . ALA A 1 92 ? -0.850 10.260 6.854 1.00 94.31 92 ALA A N 1
ATOM 744 C CA . ALA A 1 92 ? -1.156 8.965 6.262 1.00 94.31 92 ALA A CA 1
ATOM 745 C C . ALA A 1 92 ? -0.602 8.860 4.833 1.00 94.31 92 ALA A C 1
ATOM 747 O O . ALA A 1 92 ? 0.063 7.877 4.503 1.00 94.31 92 ALA A O 1
ATOM 748 N N . ARG A 1 93 ? -0.791 9.895 4.004 1.00 96.50 93 ARG A N 1
ATOM 749 C CA . ARG A 1 93 ? -0.223 9.947 2.646 1.00 96.50 93 ARG A CA 1
ATOM 750 C C . ARG A 1 93 ? 1.305 9.894 2.657 1.00 96.50 93 ARG A C 1
ATOM 752 O O . ARG A 1 93 ? 1.888 9.137 1.884 1.00 96.50 93 ARG A O 1
ATOM 759 N N . ILE A 1 94 ? 1.960 10.649 3.541 1.00 95.25 94 ILE A N 1
ATOM 760 C CA . ILE A 1 94 ? 3.426 10.673 3.666 1.00 95.25 94 ILE A CA 1
ATOM 761 C C . ILE A 1 94 ? 3.972 9.307 4.086 1.00 95.25 94 ILE A C 1
ATOM 763 O O . ILE A 1 94 ? 4.986 8.877 3.536 1.00 95.25 94 ILE A O 1
ATOM 767 N N . ILE A 1 95 ? 3.321 8.609 5.025 1.00 94.69 95 ILE A N 1
ATOM 768 C CA . ILE A 1 95 ? 3.742 7.261 5.440 1.00 94.69 95 ILE A CA 1
ATOM 769 C C . ILE A 1 95 ? 3.763 6.319 4.235 1.00 94.69 95 ILE A C 1
ATOM 771 O O . ILE A 1 95 ? 4.770 5.643 4.018 1.00 94.69 95 ILE A O 1
ATOM 775 N N . LEU A 1 96 ? 2.695 6.321 3.432 1.00 97.00 96 LEU A N 1
ATOM 776 C CA . LEU A 1 96 ? 2.580 5.459 2.256 1.00 97.00 96 LEU A CA 1
ATOM 777 C C . LEU A 1 96 ? 3.574 5.842 1.151 1.00 97.00 96 LEU A C 1
ATOM 779 O O . LEU A 1 96 ? 4.273 4.976 0.629 1.00 97.00 96 LEU A O 1
ATOM 783 N N . LEU A 1 97 ? 3.695 7.133 0.825 1.00 96.94 97 LEU A N 1
ATOM 784 C CA . LEU A 1 97 ? 4.637 7.605 -0.199 1.00 96.94 97 LEU A CA 1
ATOM 785 C C . LEU A 1 97 ? 6.091 7.349 0.183 1.00 96.94 97 LEU A C 1
ATOM 787 O O . LEU A 1 97 ? 6.905 7.068 -0.691 1.00 96.94 97 LEU A O 1
ATOM 791 N N . ARG A 1 98 ? 6.424 7.395 1.477 1.00 95.44 98 ARG A N 1
ATOM 792 C CA . ARG A 1 98 ? 7.760 7.027 1.951 1.00 95.44 98 ARG A CA 1
ATOM 793 C C . ARG A 1 98 ? 8.090 5.571 1.617 1.00 95.44 98 ARG A C 1
ATOM 795 O O . ARG A 1 98 ? 9.209 5.306 1.199 1.00 95.44 98 ARG A O 1
ATOM 802 N N . GLN A 1 99 ? 7.133 4.650 1.747 1.00 95.50 99 GLN A N 1
ATOM 803 C CA . GLN A 1 99 ? 7.356 3.249 1.375 1.00 95.50 99 GLN A CA 1
ATOM 804 C C . GLN A 1 99 ? 7.556 3.088 -0.131 1.00 95.50 99 GLN A C 1
ATOM 806 O O . GLN A 1 99 ? 8.478 2.400 -0.553 1.00 95.50 99 GLN A O 1
ATOM 811 N N . VAL A 1 100 ? 6.740 3.771 -0.941 1.00 96.56 100 VAL A N 1
ATOM 812 C CA . VAL A 1 100 ? 6.918 3.800 -2.402 1.00 96.56 100 VAL A CA 1
ATOM 813 C C . VAL A 1 100 ? 8.310 4.328 -2.762 1.00 96.56 100 VAL A C 1
ATOM 815 O O . VAL A 1 100 ? 8.991 3.725 -3.585 1.00 96.56 100 VAL A O 1
ATOM 818 N N . GLY A 1 101 ? 8.767 5.396 -2.100 1.00 96.25 101 GLY A N 1
ATOM 819 C CA . GLY A 1 101 ? 10.119 5.935 -2.254 1.00 96.25 101 GLY A CA 1
ATOM 820 C C . GLY A 1 101 ? 11.211 4.911 -1.942 1.00 96.2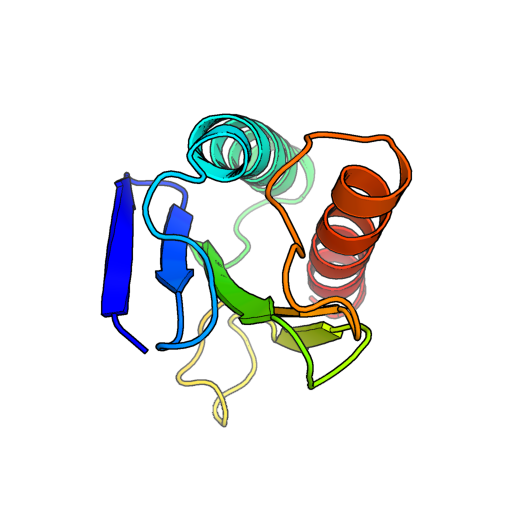5 101 GLY A C 1
ATOM 821 O O . GLY A 1 101 ? 12.104 4.715 -2.761 1.00 96.25 101 GLY A O 1
ATOM 822 N N . TYR A 1 102 ? 11.100 4.188 -0.823 1.00 95.12 102 TYR A N 1
ATOM 823 C CA . TYR A 1 102 ? 12.056 3.129 -0.483 1.00 95.12 102 TYR A CA 1
ATOM 824 C C . TYR A 1 102 ? 12.125 2.026 -1.545 1.00 95.12 102 TYR A C 1
ATOM 826 O O . TYR A 1 102 ? 13.215 1.568 -1.874 1.00 95.12 102 TYR A O 1
ATOM 834 N N . ILE A 1 103 ? 10.991 1.629 -2.131 1.00 96.00 103 ILE A N 1
ATOM 835 C CA . ILE A 1 103 ? 10.987 0.611 -3.193 1.00 96.00 103 ILE A CA 1
ATOM 836 C C . ILE A 1 103 ? 11.741 1.101 -4.440 1.00 96.00 103 ILE A C 1
ATOM 838 O O . ILE A 1 103 ? 12.420 0.313 -5.094 1.00 96.00 103 ILE A O 1
ATOM 842 N N . ILE A 1 104 ? 11.652 2.395 -4.760 1.00 95.62 104 ILE A N 1
ATOM 843 C CA . ILE A 1 104 ? 12.394 2.997 -5.877 1.00 95.62 104 ILE A CA 1
ATOM 844 C C . ILE A 1 104 ? 13.897 3.031 -5.575 1.00 95.62 104 ILE A C 1
ATOM 846 O O . ILE A 1 104 ? 14.701 2.705 -6.444 1.00 95.62 104 ILE A O 1
ATOM 850 N N . GLU A 1 105 ? 14.279 3.433 -4.363 1.00 92.31 105 GLU A N 1
ATOM 851 C CA . GLU A 1 105 ? 15.682 3.594 -3.956 1.00 92.31 105 GLU A CA 1
ATOM 852 C C . GLU A 1 105 ? 16.426 2.260 -3.798 1.00 92.31 105 GLU A C 1
ATOM 854 O O . GLU A 1 105 ? 17.645 2.217 -3.959 1.00 92.31 105 GLU A O 1
ATOM 859 N N . CYS A 1 106 ? 15.706 1.178 -3.496 1.00 85.88 106 CYS A N 1
ATOM 860 C CA . CYS A 1 106 ? 16.260 -0.165 -3.308 1.00 85.88 106 CYS A CA 1
ATOM 861 C C . CYS A 1 106 ? 16.098 -1.085 -4.536 1.00 85.88 106 CYS A C 1
ATOM 863 O O . CYS A 1 106 ? 16.249 -2.302 -4.404 1.00 85.88 106 CYS A O 1
ATOM 865 N N . LYS A 1 107 ? 15.750 -0.520 -5.699 1.00 70.12 107 LYS A N 1
ATOM 866 C CA . LYS A 1 107 ? 15.675 -1.223 -6.987 1.00 70.12 107 LYS A CA 1
ATOM 867 C C . LYS A 1 107 ? 17.059 -1.568 -7.541 1.00 70.12 107 LYS A C 1
ATOM 869 O O . LYS A 1 107 ? 17.971 -0.720 -7.444 1.00 70.12 107 LYS A O 1
#

Sequence (107 aa):
MKLQYENVYVCIYFDSDVNKNVKWPNQFLTDSWHFTSKSFGFLGDPLYAIFHAGKHPGGEPATYLDELKDNRSVLDSGMLSKNAWEVEDDNARIILLRQVGYIIECK

Radius of gyration: 12.72 Å; chains: 1; bounding box: 31×28×32 Å

Foldseek 3Di:
DDFLDDDFAETEEEDPLADSPQDVVVVVSSVLRVVLCVVLPDFAPHEYEYEDELDDAAWDFDTLVDVVV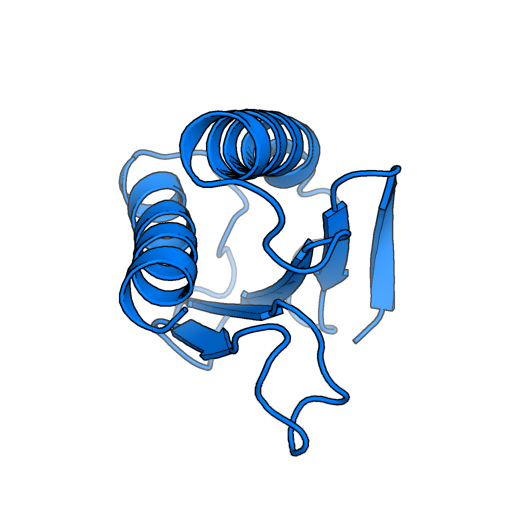VSHTYTHHYDNHSHPRVDDDPVNSCSRVVSSVVSSVVD

Organism: Acinetobacter bereziniae (NCBI:txid106648)

Secondary structu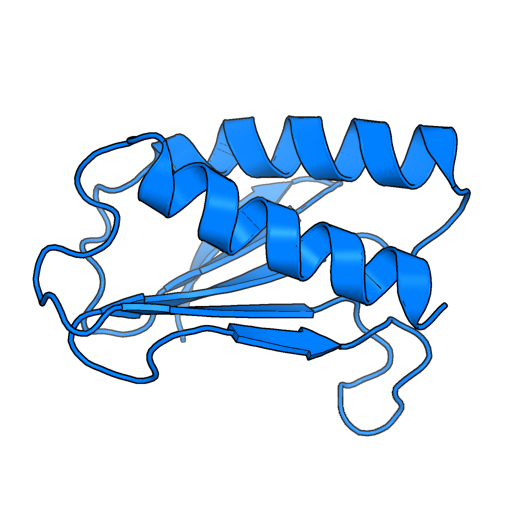re (DSSP, 8-state):
-EEEEE-SSEEEEE-SSS-TT--HHHHHHHHHHHHHHHHH----SSEEEEEEESS-BEE--B-TT-GGGTT--EEEEEES-TTTTSS--HHHHHHHHHHHHHHHHT-